Protein AF-A0A917HBV8-F1 (afdb_monomer)

Sequence (127 aa):
MPNDKGYRVASVRWDPVMRQSWATIVSCGHPEWPSLSLRTAGTDPAVHGLSTQVREEGSPLVRAGDVVELWRQEDLLRIEVSGVAEQSGSMGETIRVRLLRRPGSSQSAEEQFSGVVRGRADVEMQP

Secondary structure (DSSP, 8-state):
------EEEEEEEEETTTTEEEEEEEESS-TTSPPEEEEE----S---------------SB-TT-EEEEEEEETTEEEEEEEEESS-B-TT-EEEEEE-PPTT-------EEEEEEEETTEEEEP-

Mean predicted aligned error: 16.62 Å

Nearest PDB structures (foldseek):
  3tee-assembly1_A  TM=9.115E-01  e=4.116E-04  Salmonella enterica subsp. enterica serovar Typhimurium
  3vki-assembly1_A  TM=9.057E-01  e=5.123E-04  Salmonella enterica subsp. enterica serovar Typhimurium
  2i9y-assembly1_A  TM=3.869E-01  e=2.088E+00  Arabidopsis thaliana
  7yt9-assembly1_A  TM=3.011E-01  e=1.772E+00  Arabidopsis thaliana

Foldseek 3Di:
DDDQQDKDFPDWDADPVVRWIWTWIARPNCNVDDIDIDTDDDDPPPDDDDDPPPPPPPAFLAAQQDWAWEWEDDPPDIDIFIWGWRHTHHAQDKTKTFGDDDPDDPDPDRDIFIFGDHGRSYTYGDD

Solvent-accessible surface area (backbone atoms only — not comparable to full-atom values): 7754 Å² total; per-residue (Å²): 132,86,78,53,86,44,72,43,79,75,47,76,46,79,38,81,89,80,70,44,40,34,34,33,34,37,39,66,67,42,74,90,51,84,68,46,78,42,76,53,74,94,63,77,92,81,72,89,81,80,92,67,86,69,72,80,75,60,78,55,45,30,45,54,71,37,71,27,41,35,34,42,78,56,103,91,48,76,51,76,46,55,22,33,23,71,36,62,30,35,79,72,34,76,28,44,27,37,59,66,75,72,94,84,74,92,65,98,60,89,59,68,45,52,23,32,27,76,43,74,38,31,28,39,55,58,134

pLDDT: mean 73.58, std 15.6, range [40.31, 89.69]

InterPro domains:
  IPR017585 Flagella basal body P-ring formation protein FlgA, SAF domain [PF13144] (59-101)

Structure (mmCIF, N/CA/C/O backbone):
data_AF-A0A917HBV8-F1
#
_entry.id   AF-A0A917HBV8-F1
#
loop_
_atom_site.group_PDB
_atom_site.id
_atom_site.type_symbol
_atom_site.label_atom_id
_atom_site.label_alt_id
_atom_site.label_comp_id
_atom_site.label_asym_id
_atom_site.label_entity_id
_atom_site.label_seq_id
_atom_site.pdbx_PDB_ins_code
_atom_site.Cartn_x
_atom_site.Cartn_y
_atom_site.Cartn_z
_atom_site.occupancy
_atom_site.B_iso_or_equiv
_atom_site.auth_seq_id
_atom_site.auth_comp_id
_atom_site.auth_asym_id
_atom_site.auth_atom_id
_atom_site.pdbx_PDB_model_num
ATOM 1 N N . MET A 1 1 ? 28.702 -4.938 -37.492 1.00 48.44 1 MET A N 1
ATOM 2 C CA . MET A 1 1 ? 28.585 -4.086 -36.292 1.00 48.44 1 MET A CA 1
ATOM 3 C C . MET A 1 1 ? 27.146 -3.598 -36.228 1.00 48.44 1 MET A C 1
ATOM 5 O O . MET A 1 1 ? 26.792 -2.788 -37.081 1.00 48.44 1 MET A O 1
ATOM 9 N N . PRO A 1 2 ? 26.271 -4.150 -35.370 1.00 51.12 2 PRO A N 1
ATOM 10 C CA . PRO A 1 2 ? 24.909 -3.647 -35.288 1.00 51.12 2 PRO A CA 1
ATOM 11 C C . PRO A 1 2 ? 24.953 -2.255 -34.649 1.00 51.12 2 PRO A C 1
ATOM 13 O O . PRO A 1 2 ? 25.540 -2.052 -33.593 1.00 51.12 2 PRO A O 1
ATOM 16 N N . ASN A 1 3 ? 24.413 -1.280 -35.372 1.00 55.25 3 ASN A N 1
ATOM 17 C CA . ASN A 1 3 ? 24.205 0.085 -34.911 1.00 55.25 3 ASN A CA 1
ATOM 18 C C . ASN A 1 3 ? 23.121 0.053 -33.822 1.00 55.25 3 ASN A C 1
ATOM 20 O O . ASN A 1 3 ? 21.954 -0.139 -34.161 1.00 55.25 3 ASN A O 1
ATOM 24 N N . ASP A 1 4 ? 23.475 0.287 -32.557 1.00 60.84 4 ASP A N 1
ATOM 25 C CA . ASP A 1 4 ? 22.531 0.436 -31.432 1.00 60.84 4 ASP A CA 1
ATOM 26 C C . ASP A 1 4 ? 21.758 1.771 -31.503 1.00 60.84 4 ASP A C 1
ATOM 28 O O . ASP A 1 4 ? 21.701 2.562 -30.565 1.00 60.84 4 ASP A O 1
ATOM 32 N N . LYS A 1 5 ? 21.130 2.046 -32.650 1.00 69.50 5 LYS A N 1
ATOM 33 C CA . LYS A 1 5 ? 20.280 3.220 -32.911 1.00 69.50 5 LYS A CA 1
ATOM 34 C C . LYS A 1 5 ? 18.835 2.954 -32.485 1.00 69.50 5 LYS A C 1
ATOM 36 O O . LYS A 1 5 ? 17.900 3.169 -33.252 1.00 69.50 5 LYS A O 1
ATOM 41 N N . GLY A 1 6 ? 18.668 2.404 -31.290 1.00 80.00 6 GLY A N 1
ATOM 42 C CA . GLY A 1 6 ? 17.372 2.027 -30.741 1.00 80.00 6 GLY A CA 1
ATOM 43 C C . GLY A 1 6 ? 17.056 2.784 -29.463 1.00 80.00 6 GLY A C 1
ATOM 44 O O . GLY A 1 6 ? 17.945 3.316 -28.802 1.00 80.00 6 GLY A O 1
ATOM 45 N N . TYR A 1 7 ? 15.781 2.781 -29.097 1.00 83.25 7 TYR A N 1
ATOM 46 C CA . TYR A 1 7 ? 15.342 3.131 -27.755 1.00 83.25 7 TYR A CA 1
ATOM 47 C C . TYR A 1 7 ? 15.000 1.844 -27.012 1.00 83.25 7 TYR A C 1
ATOM 49 O O . TYR A 1 7 ? 14.419 0.927 -27.592 1.00 83.25 7 TYR A O 1
ATOM 57 N N . ARG A 1 8 ? 15.342 1.780 -25.727 1.00 81.06 8 ARG A N 1
ATOM 58 C CA . ARG A 1 8 ? 14.915 0.706 -24.825 1.00 81.06 8 ARG A CA 1
ATOM 59 C C . ARG A 1 8 ? 14.085 1.271 -23.689 1.00 81.06 8 ARG A C 1
ATOM 61 O O . ARG A 1 8 ? 14.295 2.406 -23.264 1.00 81.06 8 ARG A O 1
ATOM 68 N N . VAL A 1 9 ? 13.185 0.451 -23.161 1.00 81.44 9 VAL A N 1
ATOM 69 C CA . VAL A 1 9 ? 12.485 0.760 -21.915 1.00 81.44 9 VAL A CA 1
ATOM 70 C C . VAL A 1 9 ? 13.478 0.603 -20.766 1.00 81.44 9 VAL A C 1
ATOM 72 O O . VAL A 1 9 ? 14.051 -0.465 -20.575 1.00 81.44 9 VAL A O 1
ATOM 75 N N . ALA A 1 10 ? 13.711 1.686 -20.032 1.00 81.94 10 ALA A N 1
ATOM 76 C CA . ALA A 1 10 ? 14.547 1.697 -18.838 1.00 81.94 10 ALA A CA 1
ATOM 77 C C . ALA A 1 10 ? 13.747 1.335 -17.582 1.00 81.94 10 ALA A C 1
ATOM 79 O O . ALA A 1 10 ? 14.264 0.663 -16.696 1.00 81.94 10 ALA A O 1
ATOM 80 N N . SER A 1 11 ? 12.494 1.784 -17.497 1.00 74.94 11 SER A N 1
ATOM 81 C CA . SER A 1 11 ? 11.611 1.497 -16.367 1.00 74.94 11 SER A CA 1
ATOM 82 C C . SER A 1 11 ? 10.145 1.658 -16.754 1.00 74.94 11 SER A C 1
ATOM 84 O O . SER A 1 11 ? 9.814 2.376 -17.699 1.00 74.94 11 SER A O 1
ATOM 86 N N . VAL A 1 12 ? 9.264 1.008 -15.998 1.00 82.25 12 VAL A N 1
ATOM 87 C CA . VAL A 1 12 ? 7.815 1.216 -16.065 1.00 82.25 12 VAL A CA 1
ATOM 88 C C . VAL A 1 12 ? 7.330 1.567 -14.664 1.00 82.25 12 VAL A C 1
ATOM 90 O O . VAL A 1 12 ? 7.714 0.913 -13.696 1.00 82.25 12 VAL A O 1
ATOM 93 N N . ARG A 1 13 ? 6.510 2.613 -14.544 1.00 78.69 13 ARG A N 1
ATOM 94 C CA . ARG A 1 13 ? 5.928 3.073 -13.281 1.00 78.69 13 ARG A CA 1
ATOM 95 C C . ARG A 1 13 ? 4.419 3.225 -13.415 1.00 78.69 13 ARG A C 1
ATOM 97 O O . ARG A 1 13 ? 3.934 3.807 -14.380 1.00 78.69 13 ARG A O 1
ATOM 104 N N . TRP A 1 14 ? 3.688 2.756 -12.412 1.00 76.75 14 TRP A N 1
ATOM 105 C CA . TRP A 1 14 ? 2.254 2.998 -12.285 1.00 76.75 14 TRP A CA 1
ATOM 106 C C . TRP A 1 14 ? 1.975 4.328 -11.574 1.00 76.75 14 TRP A C 1
ATOM 108 O O . TRP A 1 14 ? 2.551 4.608 -10.520 1.00 76.75 14 TRP A O 1
ATOM 118 N N . ASP A 1 15 ? 1.069 5.129 -12.133 1.00 76.69 15 ASP A N 1
ATOM 119 C CA . ASP A 1 15 ? 0.501 6.317 -11.501 1.00 76.69 15 ASP A CA 1
ATOM 120 C C . ASP A 1 15 ? -0.912 6.002 -10.968 1.00 76.69 15 ASP A C 1
ATOM 122 O O . ASP A 1 15 ? -1.848 5.822 -11.759 1.00 76.69 15 ASP A O 1
ATOM 126 N N . PRO A 1 16 ? -1.106 5.957 -9.635 1.00 58.19 16 PRO A N 1
ATOM 127 C CA . PRO A 1 16 ? -2.394 5.626 -9.036 1.00 58.19 16 PRO A CA 1
ATOM 128 C C . PRO A 1 16 ? -3.408 6.779 -9.060 1.00 58.19 16 PRO A C 1
ATOM 130 O O . PRO A 1 16 ? -4.605 6.512 -8.966 1.00 58.19 16 PRO A O 1
ATOM 133 N N . VAL A 1 17 ? -2.964 8.036 -9.185 1.00 74.50 17 VAL A N 1
ATOM 134 C CA . VAL A 1 17 ? -3.848 9.212 -9.257 1.00 74.50 17 VAL A CA 1
ATOM 135 C C . VAL A 1 17 ? -4.519 9.242 -10.619 1.00 74.50 17 VAL A C 1
ATOM 137 O O . VAL A 1 17 ? -5.734 9.386 -10.733 1.00 74.50 17 VAL A O 1
ATOM 140 N N . MET A 1 18 ? -3.717 9.042 -11.659 1.00 75.56 18 MET A N 1
ATOM 141 C CA . MET A 1 18 ? -4.188 9.080 -13.032 1.00 75.56 18 MET A CA 1
ATOM 142 C C . MET A 1 18 ? -4.689 7.720 -13.543 1.00 75.56 18 MET A C 1
ATOM 144 O O . MET A 1 18 ? -5.305 7.669 -14.609 1.00 75.56 18 MET A O 1
ATOM 148 N N . ARG A 1 19 ? -4.432 6.634 -12.797 1.00 74.69 19 ARG A N 1
ATOM 149 C CA . ARG A 1 19 ? -4.706 5.235 -13.176 1.00 74.69 19 ARG A CA 1
ATOM 150 C C . ARG A 1 19 ? -4.076 4.870 -14.526 1.00 74.69 19 ARG A C 1
ATOM 152 O O . ARG A 1 19 ? -4.754 4.372 -15.424 1.00 74.69 19 ARG A O 1
ATOM 159 N N . GLN A 1 20 ? -2.788 5.176 -14.692 1.00 80.25 20 GLN A N 1
ATOM 160 C CA . GLN A 1 20 ? -2.055 4.956 -15.947 1.00 80.25 20 GLN A CA 1
ATOM 161 C C . GLN A 1 20 ? -0.650 4.430 -15.679 1.00 80.25 20 GLN A C 1
ATOM 163 O O . GLN A 1 20 ? -0.011 4.812 -14.702 1.00 80.25 20 GLN A O 1
ATOM 168 N N . SER A 1 21 ? -0.142 3.624 -16.603 1.00 80.38 21 SER A N 1
ATOM 169 C CA . SER A 1 21 ? 1.261 3.222 -16.626 1.00 80.38 21 SER A CA 1
ATOM 170 C C . SER A 1 21 ? 2.080 4.181 -17.491 1.00 80.38 21 SER A C 1
ATOM 172 O O . SER A 1 21 ? 1.634 4.626 -18.553 1.00 80.38 21 SER A O 1
ATOM 174 N N . TRP A 1 22 ? 3.291 4.477 -17.033 1.00 84.81 22 TRP A N 1
ATOM 175 C CA . TRP A 1 22 ? 4.281 5.309 -17.705 1.00 84.81 22 TRP A CA 1
ATOM 176 C C . TRP A 1 22 ? 5.547 4.494 -17.940 1.00 84.81 22 TRP A C 1
ATOM 178 O O . TRP A 1 22 ? 6.114 3.948 -16.995 1.00 84.81 22 TRP A O 1
ATOM 188 N N . ALA A 1 23 ? 6.006 4.422 -19.185 1.00 89.69 23 ALA A N 1
ATOM 189 C CA . ALA A 1 23 ? 7.290 3.833 -19.534 1.00 89.69 23 ALA A CA 1
ATOM 190 C C . ALA A 1 23 ? 8.326 4.937 -19.738 1.00 89.69 23 ALA A C 1
ATOM 192 O O . ALA A 1 23 ? 8.109 5.869 -20.513 1.00 89.69 23 ALA A O 1
ATOM 193 N N . THR A 1 24 ? 9.466 4.801 -19.070 1.00 86.56 24 THR A N 1
ATOM 194 C CA . THR A 1 24 ? 10.649 5.620 -19.325 1.00 86.56 24 THR A CA 1
ATOM 195 C C . THR A 1 24 ? 11.476 4.934 -20.399 1.00 86.56 24 THR A C 1
ATOM 197 O O . THR A 1 24 ? 11.919 3.802 -20.202 1.00 86.56 24 THR A O 1
ATOM 200 N N . ILE A 1 25 ? 11.710 5.609 -21.519 1.00 88.06 25 ILE A N 1
ATOM 201 C CA . ILE A 1 25 ? 12.568 5.131 -22.603 1.00 88.06 25 ILE A CA 1
ATOM 202 C C . ILE A 1 25 ? 13.884 5.909 -22.636 1.00 88.06 25 ILE A C 1
ATOM 204 O O . ILE A 1 25 ? 13.923 7.116 -22.384 1.00 88.06 25 ILE A O 1
ATOM 208 N N . VAL A 1 26 ? 14.965 5.204 -22.958 1.00 87.44 26 VAL A N 1
ATOM 209 C CA . VAL A 1 26 ? 16.317 5.757 -23.113 1.00 87.44 26 VAL A CA 1
ATOM 210 C C . VAL A 1 26 ? 16.904 5.315 -24.447 1.00 87.44 26 VAL A C 1
ATOM 212 O O . VAL A 1 26 ? 16.629 4.206 -24.908 1.00 87.44 26 VAL A O 1
ATOM 215 N N . SER A 1 27 ? 17.707 6.176 -25.070 1.00 85.88 27 SER A N 1
ATOM 216 C CA . SER A 1 27 ? 18.451 5.817 -26.280 1.00 85.88 27 SER A CA 1
ATOM 217 C C . SER A 1 27 ? 19.584 4.857 -25.917 1.00 85.88 27 SER A C 1
ATOM 219 O O . SER A 1 27 ? 20.365 5.130 -25.007 1.00 85.88 27 SER A O 1
ATOM 221 N N . CYS A 1 28 ? 19.679 3.725 -26.613 1.00 81.62 28 CYS A N 1
ATOM 222 C CA . CYS A 1 28 ? 20.767 2.762 -26.431 1.00 81.62 28 CYS A CA 1
ATOM 223 C C . CYS A 1 28 ? 22.106 3.332 -26.913 1.00 81.62 28 CYS A C 1
ATOM 225 O O . CYS A 1 28 ? 23.131 3.094 -26.284 1.00 81.62 28 CYS A O 1
ATOM 227 N N . GLY A 1 29 ? 22.086 4.090 -28.013 1.00 80.06 29 GLY A N 1
ATOM 228 C CA . GLY A 1 29 ? 23.287 4.649 -28.635 1.00 80.06 29 GLY A CA 1
ATOM 229 C C . GLY A 1 29 ? 23.774 5.952 -28.006 1.00 80.06 29 GLY A C 1
ATOM 230 O O . GLY A 1 29 ? 24.920 6.323 -28.226 1.00 80.06 29 GLY A O 1
ATOM 231 N N . HIS A 1 30 ? 22.920 6.626 -27.228 1.00 79.19 30 HIS A N 1
ATOM 232 C CA . HIS A 1 30 ? 23.236 7.886 -26.549 1.00 79.19 30 HIS A CA 1
ATOM 233 C C . HIS A 1 30 ? 22.578 7.945 -25.160 1.00 79.19 30 HIS A C 1
ATOM 235 O O . HIS A 1 30 ? 21.534 8.585 -25.001 1.00 79.19 30 HIS A O 1
ATOM 241 N N . PRO A 1 31 ? 23.140 7.261 -24.144 1.00 76.56 31 PRO A N 1
ATOM 242 C CA . PRO A 1 31 ? 22.616 7.280 -22.775 1.00 76.56 31 PRO A CA 1
ATOM 243 C C . PRO A 1 31 ? 22.636 8.671 -22.125 1.00 76.56 31 PRO A C 1
ATOM 245 O O . PRO A 1 31 ? 21.918 8.903 -21.157 1.00 76.56 31 PRO A O 1
ATOM 248 N N . GLU A 1 32 ? 23.461 9.583 -22.642 1.00 80.88 32 GLU A N 1
ATOM 249 C CA . GLU A 1 32 ? 23.560 10.977 -22.213 1.00 80.88 32 GLU A CA 1
ATOM 250 C C . GLU A 1 32 ? 22.386 11.851 -22.681 1.00 80.88 32 GLU A C 1
ATOM 252 O O . GLU A 1 32 ? 22.221 12.973 -22.201 1.00 80.88 32 GLU A O 1
ATOM 257 N N . TRP A 1 33 ? 21.562 11.362 -23.613 1.00 84.00 33 TRP A N 1
ATOM 258 C CA . TRP A 1 33 ? 20.362 12.069 -24.057 1.00 84.00 33 TRP A CA 1
ATOM 259 C C . TRP A 1 33 ? 19.245 11.987 -23.011 1.00 84.00 33 TRP A C 1
ATOM 261 O O . TRP A 1 33 ? 19.148 11.003 -22.273 1.00 84.00 33 TRP A O 1
ATOM 271 N N . PRO A 1 34 ? 18.364 13.001 -22.948 1.00 81.50 34 PRO A N 1
ATOM 272 C CA . PRO A 1 34 ? 17.272 13.012 -21.988 1.00 81.50 34 PRO A CA 1
ATOM 273 C C . PRO A 1 34 ? 16.352 11.803 -22.177 1.00 81.50 34 PRO A C 1
ATOM 275 O O . PRO A 1 34 ? 15.978 11.444 -23.297 1.00 81.50 34 PRO A O 1
ATOM 278 N N . SER A 1 35 ? 15.965 11.193 -21.059 1.00 85.69 35 SER A N 1
ATOM 279 C CA . SER A 1 35 ? 14.963 10.136 -21.048 1.00 85.69 35 SER A CA 1
ATOM 280 C C . SER A 1 35 ? 13.571 10.713 -21.306 1.00 85.69 35 SER A C 1
ATOM 282 O O . SER A 1 35 ? 13.242 11.826 -20.890 1.00 85.69 35 SER A O 1
ATOM 284 N N . LEU A 1 36 ? 12.737 9.945 -22.005 1.00 84.25 36 LEU A N 1
ATOM 285 C CA . LEU A 1 36 ? 11.357 10.321 -22.309 1.00 84.25 36 LEU A CA 1
ATOM 286 C C . LEU A 1 36 ? 10.408 9.412 -21.536 1.00 84.25 36 LEU A C 1
ATOM 288 O O . LEU A 1 36 ? 10.597 8.198 -21.510 1.00 84.25 36 LEU A O 1
ATOM 292 N N . SER A 1 37 ? 9.380 9.993 -20.921 1.00 85.94 37 SER A N 1
ATOM 293 C CA . SER A 1 37 ? 8.305 9.243 -20.266 1.00 85.94 37 SER A CA 1
ATOM 294 C C . SER A 1 37 ? 7.060 9.269 -21.143 1.00 85.94 37 SER A C 1
ATOM 296 O O . SER A 1 37 ? 6.515 10.336 -21.419 1.00 85.94 37 SER A O 1
ATOM 298 N N . LEU A 1 38 ? 6.613 8.098 -21.588 1.00 85.38 38 LEU A N 1
ATOM 299 C CA . LEU A 1 38 ? 5.433 7.937 -22.433 1.00 85.38 38 LEU A CA 1
ATOM 300 C C . LEU A 1 38 ? 4.376 7.122 -21.690 1.00 85.38 38 LEU A C 1
ATOM 302 O O . LEU A 1 38 ? 4.689 6.125 -21.038 1.00 85.38 38 LEU A O 1
ATOM 306 N N . ARG A 1 39 ? 3.110 7.525 -21.813 1.00 84.06 39 ARG A N 1
ATOM 307 C CA . ARG A 1 39 ? 1.983 6.734 -21.315 1.00 84.06 39 ARG A CA 1
ATOM 308 C C . ARG A 1 39 ? 1.910 5.429 -22.104 1.00 84.06 39 ARG A C 1
ATOM 310 O O . ARG A 1 39 ? 1.817 5.458 -23.330 1.00 84.06 39 ARG A O 1
ATOM 317 N N . THR A 1 40 ? 1.881 4.291 -21.422 1.00 78.44 40 THR A N 1
ATOM 318 C CA . THR A 1 40 ? 1.604 3.011 -22.078 1.00 78.44 40 THR A CA 1
ATOM 319 C C . THR A 1 40 ? 0.089 2.836 -22.137 1.00 78.44 40 THR A C 1
ATOM 321 O O . THR A 1 40 ? -0.568 2.693 -21.102 1.00 78.44 40 THR A O 1
ATOM 324 N N . ALA A 1 41 ? -0.490 2.898 -23.337 1.00 58.84 41 ALA A N 1
ATOM 325 C CA . ALA A 1 41 ? -1.872 2.474 -23.534 1.00 58.84 41 ALA A CA 1
ATOM 326 C C . ALA A 1 41 ? -1.967 0.998 -23.133 1.00 58.84 41 ALA A C 1
ATOM 328 O O . ALA A 1 41 ? -1.102 0.217 -23.530 1.00 58.84 41 ALA A O 1
ATOM 329 N N . GLY A 1 42 ? -2.959 0.654 -22.304 1.00 54.22 42 GLY A N 1
ATOM 330 C CA . GLY A 1 42 ? -3.190 -0.704 -21.817 1.00 54.22 42 GLY A CA 1
ATOM 331 C C . GLY A 1 42 ? -3.269 -1.668 -22.991 1.00 54.22 42 GLY A C 1
ATOM 332 O O . GLY A 1 42 ? -4.301 -1.785 -23.639 1.00 54.22 42 GLY A O 1
ATOM 333 N N . THR A 1 43 ? -2.139 -2.289 -23.288 1.00 42.69 43 THR A N 1
ATOM 334 C CA . THR A 1 43 ? -2.014 -3.362 -24.255 1.00 42.69 43 THR A CA 1
ATOM 335 C C . 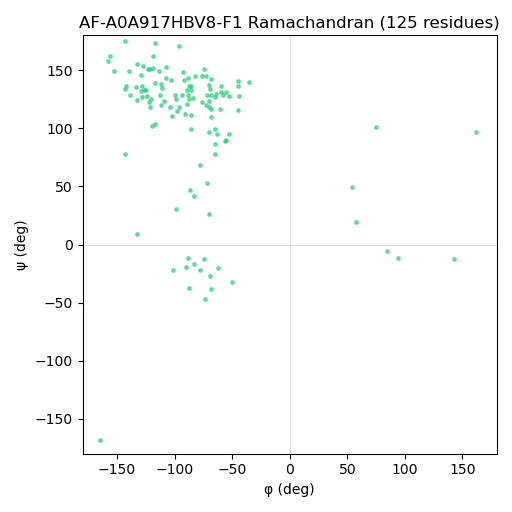THR A 1 43 ? -1.687 -4.556 -23.389 1.00 42.69 43 THR A C 1
ATOM 337 O O . THR A 1 43 ? -0.730 -4.493 -22.614 1.00 42.69 43 THR A O 1
ATOM 340 N N . ASP A 1 44 ? -2.555 -5.561 -23.445 1.00 41.81 44 ASP A N 1
ATOM 341 C CA . ASP A 1 44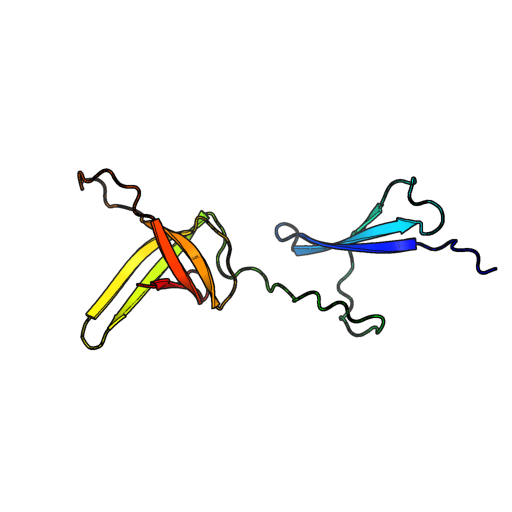 ? -2.412 -6.835 -22.752 1.00 41.81 44 ASP A CA 1
ATOM 342 C C . ASP A 1 44 ? -0.943 -7.289 -22.672 1.00 41.81 44 ASP A C 1
ATOM 344 O O . ASP A 1 44 ? -0.217 -7.174 -23.666 1.00 41.81 44 ASP A O 1
ATOM 348 N N . PRO A 1 45 ? -0.494 -7.852 -21.535 1.00 43.53 45 PRO A N 1
ATOM 349 C CA . PRO A 1 45 ? 0.899 -8.246 -21.297 1.00 43.53 45 PRO A CA 1
ATOM 350 C C . PRO A 1 45 ? 1.363 -9.466 -22.127 1.00 43.53 45 PRO A C 1
ATOM 352 O O . PRO A 1 45 ? 2.280 -10.183 -21.737 1.00 43.53 45 PRO A O 1
ATOM 355 N N . ALA A 1 46 ? 0.761 -9.720 -23.289 1.00 40.75 46 ALA A N 1
ATOM 356 C CA . ALA A 1 46 ? 0.974 -10.907 -24.111 1.00 40.75 46 ALA A CA 1
ATOM 357 C C . ALA A 1 46 ? 1.954 -10.706 -25.284 1.00 40.75 46 ALA A C 1
ATOM 359 O O . ALA A 1 46 ? 1.830 -11.381 -26.305 1.00 40.75 46 ALA A O 1
ATOM 360 N N . VAL A 1 47 ? 2.953 -9.821 -25.172 1.00 43.19 47 VAL A N 1
ATOM 361 C CA . VAL A 1 47 ? 4.047 -9.766 -26.161 1.00 43.19 47 VAL A CA 1
ATOM 362 C C . VAL A 1 47 ? 5.388 -10.035 -25.486 1.00 43.19 47 VAL A C 1
ATOM 364 O O . VAL A 1 47 ? 5.964 -9.199 -24.797 1.00 43.19 47 VAL A O 1
ATOM 367 N N . HIS A 1 48 ? 5.835 -11.271 -25.694 1.00 48.56 48 HIS A N 1
ATOM 368 C CA . HIS A 1 48 ? 7.070 -11.895 -25.242 1.00 48.56 48 HIS A CA 1
ATOM 369 C C . HIS A 1 48 ? 8.343 -11.050 -25.410 1.00 48.56 48 HIS A C 1
ATOM 371 O O . HIS A 1 48 ? 8.639 -10.565 -26.500 1.00 48.56 48 HIS A O 1
ATOM 377 N N . GLY A 1 49 ? 9.182 -11.047 -24.367 1.00 40.69 49 GLY A N 1
ATOM 378 C CA . GLY A 1 49 ? 10.610 -10.745 -24.491 1.00 40.69 49 GLY A CA 1
ATOM 379 C C . GLY A 1 49 ? 11.284 -10.359 -23.176 1.00 40.69 49 GLY A C 1
ATOM 380 O O . GLY A 1 49 ? 11.281 -9.196 -22.809 1.00 40.69 49 GLY A O 1
ATOM 381 N N . LEU A 1 50 ? 11.924 -11.340 -22.532 1.00 40.72 50 LEU A N 1
ATOM 382 C CA . LEU A 1 50 ? 12.732 -11.270 -21.304 1.00 40.72 50 LEU A CA 1
ATOM 383 C C . LEU A 1 50 ? 11.984 -11.108 -19.968 1.00 40.72 50 LEU A C 1
ATOM 385 O O . LEU A 1 50 ? 11.627 -10.030 -19.503 1.00 40.72 50 LEU A O 1
ATOM 389 N N . SER A 1 51 ? 11.893 -12.261 -19.306 1.00 43.12 51 SER A N 1
ATOM 390 C CA . SER A 1 51 ? 11.593 -12.471 -17.897 1.00 43.12 51 SER A CA 1
ATOM 391 C C . SER A 1 51 ? 12.574 -11.714 -16.993 1.00 43.12 51 SER A C 1
ATOM 393 O O . SER A 1 51 ? 13.572 -12.267 -16.537 1.00 43.12 51 SER A O 1
ATOM 395 N N . THR A 1 52 ? 12.250 -10.467 -16.672 1.00 42.91 52 THR A N 1
ATOM 396 C CA . THR A 1 52 ? 12.509 -9.961 -15.323 1.00 42.91 52 THR A CA 1
ATOM 397 C C . THR A 1 52 ? 11.194 -10.132 -14.594 1.00 42.91 52 THR A C 1
ATOM 399 O O . THR A 1 52 ? 10.188 -9.582 -15.036 1.00 42.91 52 THR A O 1
ATOM 402 N N . GLN A 1 53 ? 11.172 -10.937 -13.535 1.00 40.31 53 GLN A N 1
ATOM 403 C CA . GLN A 1 53 ? 10.022 -11.031 -12.643 1.00 40.31 53 GLN A CA 1
ATOM 404 C C . GLN A 1 53 ? 9.844 -9.676 -11.947 1.00 40.31 53 GLN A C 1
ATOM 406 O O . GLN A 1 53 ? 10.244 -9.484 -10.803 1.00 40.31 53 GLN A O 1
ATOM 411 N N . VAL A 1 54 ? 9.267 -8.709 -12.657 1.00 42.16 54 VAL A N 1
ATOM 412 C CA . VAL A 1 54 ? 8.546 -7.619 -12.027 1.00 42.16 54 VAL A CA 1
ATOM 413 C C . VAL A 1 54 ? 7.374 -8.333 -11.382 1.00 42.16 54 VAL A C 1
ATOM 415 O O . VAL A 1 54 ? 6.441 -8.740 -12.072 1.00 42.16 54 VAL A O 1
ATOM 418 N N . ARG A 1 55 ? 7.480 -8.599 -10.073 1.00 41.53 55 ARG A N 1
ATOM 419 C CA . ARG A 1 55 ? 6.293 -8.842 -9.259 1.00 41.53 55 ARG A CA 1
ATOM 420 C C . ARG A 1 55 ? 5.324 -7.749 -9.682 1.00 41.53 55 ARG A C 1
ATOM 422 O O . ARG A 1 55 ? 5.648 -6.572 -9.535 1.00 41.53 55 ARG A O 1
ATOM 429 N N . GLU A 1 56 ? 4.201 -8.130 -10.282 1.00 45.25 56 GLU A N 1
ATOM 430 C CA . GLU A 1 56 ? 3.024 -7.282 -10.257 1.00 45.25 56 GLU A CA 1
ATOM 431 C C . GLU A 1 56 ? 2.778 -7.032 -8.772 1.00 45.25 56 GLU A C 1
ATOM 433 O O . GLU A 1 56 ? 2.157 -7.839 -8.081 1.00 45.25 56 GLU A O 1
ATOM 438 N N . GLU A 1 57 ? 3.372 -5.966 -8.237 1.00 49.06 57 GLU A N 1
ATOM 439 C CA . GLU A 1 57 ? 2.919 -5.374 -6.998 1.00 49.06 57 GLU A CA 1
ATOM 440 C C . GLU A 1 57 ? 1.529 -4.866 -7.342 1.00 49.06 57 GLU A C 1
ATOM 442 O O . GLU A 1 57 ? 1.333 -3.746 -7.823 1.00 49.06 57 GLU A O 1
ATOM 447 N N . GLY A 1 58 ? 0.557 -5.773 -7.207 1.00 56.47 58 GLY A N 1
ATOM 448 C CA . GLY A 1 58 ? -0.846 -5.432 -7.206 1.00 56.47 58 GLY A CA 1
ATOM 449 C C . GLY A 1 58 ? -1.005 -4.218 -6.307 1.00 56.47 58 GLY A C 1
ATOM 450 O O . GLY A 1 58 ? -0.314 -4.087 -5.298 1.00 56.47 58 GLY A O 1
ATOM 451 N N . SER A 1 59 ? -1.859 -3.284 -6.717 1.00 63.22 59 SER A N 1
ATOM 452 C CA . SER A 1 59 ? -2.065 -2.048 -5.968 1.00 63.22 59 SER A CA 1
ATOM 453 C C . SER A 1 59 ? -2.182 -2.355 -4.470 1.00 63.22 59 SER A C 1
ATOM 455 O O . SER A 1 59 ? -3.010 -3.210 -4.130 1.00 63.22 59 SER A O 1
ATOM 457 N N . PRO A 1 60 ? -1.398 -1.691 -3.599 1.00 71.12 60 PRO A N 1
ATOM 458 C CA . PRO A 1 60 ? -1.374 -2.027 -2.184 1.00 71.12 60 PRO A CA 1
ATOM 459 C C . PRO A 1 60 ? -2.797 -1.949 -1.635 1.00 71.12 60 PRO A C 1
ATOM 461 O O . PRO A 1 60 ? -3.530 -0.991 -1.914 1.00 71.12 60 PRO A O 1
ATOM 464 N N . LEU A 1 61 ? -3.202 -2.997 -0.917 1.00 81.06 61 LEU A N 1
ATOM 465 C CA . LEU A 1 61 ? -4.546 -3.105 -0.344 1.00 81.06 61 LEU A CA 1
ATOM 466 C C . LEU A 1 61 ? -4.750 -2.097 0.786 1.00 81.06 61 LEU A C 1
ATOM 468 O O . LEU A 1 61 ? -5.884 -1.679 1.024 1.00 81.06 61 LEU A O 1
ATOM 472 N N . VAL A 1 62 ? -3.653 -1.710 1.436 1.00 81.50 62 VAL A N 1
ATOM 473 C CA . VAL A 1 62 ? -3.584 -0.696 2.484 1.00 81.50 62 VAL A CA 1
ATOM 474 C C . VAL A 1 62 ? -2.522 0.331 2.110 1.00 81.50 62 VAL A C 1
ATOM 476 O O . VAL A 1 62 ? -1.407 -0.035 1.734 1.00 81.50 62 VAL A O 1
ATOM 479 N N . ARG A 1 63 ? -2.842 1.622 2.218 1.00 85.75 63 ARG A N 1
ATOM 480 C CA . ARG A 1 63 ? -1.901 2.727 1.998 1.00 85.75 63 ARG A CA 1
ATOM 481 C C . ARG A 1 63 ? -1.530 3.391 3.314 1.00 85.75 63 ARG A C 1
ATOM 483 O O . ARG A 1 63 ? -2.320 3.438 4.250 1.00 85.75 63 ARG A O 1
ATOM 490 N N . ALA A 1 64 ? -0.339 3.981 3.355 1.00 84.88 64 ALA A N 1
ATOM 491 C CA . ALA A 1 64 ? 0.033 4.861 4.454 1.00 84.88 64 ALA A CA 1
ATOM 492 C C . ALA A 1 64 ? -0.977 6.021 4.564 1.00 84.88 64 ALA A C 1
ATOM 494 O O . ALA A 1 64 ? -1.264 6.699 3.576 1.00 84.88 64 ALA A O 1
ATOM 495 N N . GLY A 1 65 ? -1.503 6.237 5.766 1.00 85.12 65 GLY A N 1
ATOM 496 C CA . GLY A 1 65 ? -2.560 7.196 6.071 1.00 85.12 65 GLY A CA 1
ATOM 497 C C . GLY A 1 65 ? -3.975 6.613 6.059 1.00 85.12 65 GLY A C 1
ATOM 498 O O . GLY A 1 65 ? -4.882 7.282 6.556 1.00 85.12 65 GLY A O 1
ATOM 499 N N . ASP A 1 66 ? -4.180 5.393 5.553 1.00 84.50 66 ASP A N 1
ATOM 500 C CA . ASP A 1 66 ? -5.497 4.753 5.585 1.00 84.50 66 ASP A CA 1
ATOM 501 C C . ASP A 1 66 ? -5.889 4.400 7.024 1.00 84.50 66 ASP A C 1
ATOM 503 O O . ASP A 1 66 ? -5.059 3.973 7.833 1.00 84.50 66 ASP A O 1
ATOM 507 N N . VAL A 1 67 ? -7.177 4.553 7.335 1.00 86.62 67 VAL A N 1
ATOM 5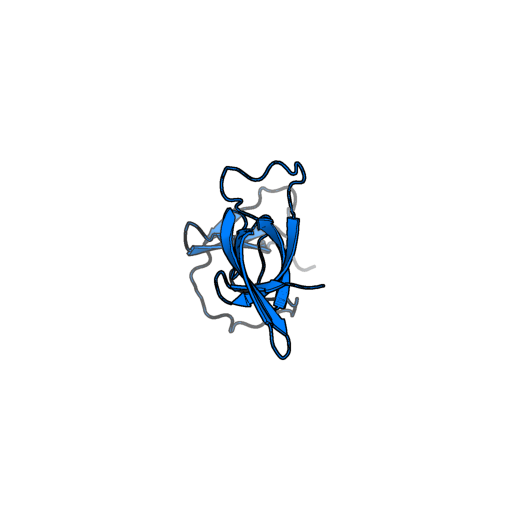08 C CA . VAL A 1 67 ? -7.757 4.003 8.563 1.00 86.62 67 VAL A CA 1
ATOM 509 C C . VAL A 1 67 ? -7.946 2.507 8.350 1.00 86.62 67 VAL A C 1
ATOM 511 O O . VAL A 1 67 ? -8.615 2.100 7.401 1.00 86.62 67 VAL A O 1
ATOM 514 N N . VAL A 1 68 ? -7.347 1.706 9.223 1.00 87.62 68 VAL A N 1
ATOM 515 C CA . VAL A 1 68 ? -7.381 0.245 9.163 1.00 87.62 68 VAL A CA 1
ATOM 516 C C . VAL A 1 68 ? -7.934 -0.332 10.454 1.00 87.62 68 VAL A C 1
ATOM 518 O O . VAL A 1 68 ? -7.792 0.254 11.532 1.00 87.62 68 VAL A O 1
ATOM 521 N N . GLU A 1 69 ? -8.557 -1.491 10.335 1.00 86.56 69 GLU A N 1
ATOM 522 C CA . GLU A 1 69 ? -9.033 -2.294 11.446 1.00 86.56 69 GLU A CA 1
ATOM 523 C C . GLU A 1 69 ? -8.003 -3.385 11.726 1.00 86.56 69 GLU A C 1
ATOM 525 O O . GLU A 1 69 ? -7.716 -4.231 10.878 1.00 86.56 69 GLU A O 1
ATOM 530 N N . LEU A 1 70 ? -7.392 -3.316 12.906 1.00 87.12 70 LEU A N 1
ATOM 531 C CA . LEU A 1 70 ? -6.548 -4.382 13.404 1.00 87.12 70 LEU A CA 1
ATOM 532 C C . LEU A 1 70 ? -7.398 -5.367 14.187 1.00 87.12 70 LEU A C 1
ATOM 534 O O . LEU A 1 70 ? -8.119 -4.953 15.096 1.00 87.12 70 LEU A O 1
ATOM 538 N N . TRP A 1 71 ? -7.240 -6.658 13.929 1.00 87.94 71 TRP A N 1
ATOM 539 C CA . TRP A 1 71 ? -7.878 -7.693 14.729 1.00 87.94 71 TRP A CA 1
ATOM 540 C C . TRP A 1 71 ? -6.915 -8.804 15.133 1.00 87.94 71 TRP A C 1
ATOM 542 O O . TRP A 1 71 ? -5.891 -9.054 14.501 1.00 87.94 71 TRP A O 1
ATOM 552 N N . ARG A 1 72 ? -7.255 -9.479 16.227 1.00 84.62 72 ARG A N 1
ATOM 553 C CA . ARG A 1 72 ? -6.629 -10.722 16.679 1.00 84.62 72 ARG A CA 1
ATOM 554 C C . ARG A 1 72 ? -7.713 -11.608 17.245 1.00 84.62 72 ARG A C 1
ATOM 556 O O . ARG A 1 72 ? -8.562 -11.133 18.001 1.00 84.62 72 ARG A O 1
ATOM 563 N N . GLN A 1 73 ? -7.663 -12.885 16.901 1.00 84.12 73 GLN A N 1
ATOM 564 C CA . GLN A 1 73 ? -8.566 -13.884 17.442 1.00 84.12 73 GLN A CA 1
ATOM 565 C C . GLN A 1 73 ? -7.761 -15.021 18.075 1.00 84.12 73 GLN A C 1
ATOM 567 O O . GLN A 1 73 ? -6.879 -15.595 17.446 1.00 84.12 73 GLN A O 1
ATOM 572 N N . GLU A 1 74 ? -8.087 -15.331 19.322 1.00 83.88 74 GLU A N 1
ATOM 573 C CA . GLU A 1 74 ? -7.652 -16.503 20.083 1.00 83.88 74 GLU A CA 1
ATOM 574 C C . GLU A 1 74 ? -8.879 -17.361 20.423 1.00 83.88 74 GLU A C 1
ATOM 576 O O . GLU A 1 74 ? -10.015 -16.942 20.186 1.00 83.88 74 GLU A O 1
ATOM 581 N N . ASP A 1 75 ? -8.668 -18.545 21.007 1.00 79.62 75 ASP A N 1
ATOM 582 C CA . ASP A 1 75 ? -9.715 -19.558 21.231 1.00 79.62 75 ASP A CA 1
ATOM 583 C C . ASP A 1 75 ? -10.988 -19.024 21.915 1.00 79.62 75 ASP A C 1
ATOM 585 O O . ASP A 1 75 ? -12.087 -19.502 21.638 1.00 79.62 75 ASP A O 1
ATOM 589 N N . LEU A 1 76 ? -10.866 -18.019 22.791 1.00 86.50 76 LEU A N 1
ATOM 590 C CA . LEU A 1 76 ? -11.989 -17.411 23.520 1.00 86.50 76 LEU A CA 1
ATOM 591 C C . LEU A 1 76 ? -11.985 -15.872 23.497 1.00 86.50 76 LEU A C 1
ATOM 593 O O . LEU A 1 76 ? -12.765 -15.251 24.220 1.00 86.50 76 LEU A O 1
ATOM 597 N N . LEU A 1 77 ? -11.113 -15.238 22.706 1.00 82.38 77 LEU A N 1
ATOM 598 C CA . LEU A 1 77 ? -10.900 -13.789 22.750 1.00 82.38 77 LEU A CA 1
ATOM 599 C C . LEU A 1 77 ? -10.763 -13.207 21.343 1.00 82.38 77 LEU A C 1
ATOM 601 O O . LEU A 1 77 ? -9.940 -13.663 20.558 1.00 82.38 77 LEU A O 1
ATOM 605 N N . ARG A 1 78 ? -11.533 -12.158 21.040 1.00 83.44 78 ARG A N 1
ATOM 606 C CA . ARG A 1 78 ? -11.390 -11.359 19.818 1.00 83.44 78 ARG A CA 1
ATOM 607 C C . ARG A 1 78 ? -11.148 -9.907 20.198 1.00 83.44 78 ARG A C 1
ATOM 609 O O . ARG A 1 78 ? -11.943 -9.319 20.927 1.00 83.44 78 ARG A O 1
ATOM 616 N N . ILE A 1 79 ? -10.033 -9.359 19.734 1.00 81.38 79 ILE A N 1
ATOM 617 C CA . ILE A 1 79 ? -9.640 -7.968 19.956 1.00 81.38 79 ILE A CA 1
ATOM 618 C C . ILE A 1 79 ? -9.701 -7.266 18.608 1.00 81.38 79 ILE A C 1
ATOM 620 O O . ILE A 1 79 ? -9.106 -7.758 17.655 1.00 81.38 79 ILE A O 1
ATOM 624 N N . GLU A 1 80 ? -10.385 -6.126 18.547 1.00 85.88 80 GLU A N 1
ATOM 625 C CA . GLU A 1 80 ? -10.493 -5.270 17.363 1.00 85.88 80 GLU A CA 1
ATOM 626 C C . GLU A 1 80 ? -10.138 -3.834 17.746 1.00 85.88 80 GLU A C 1
ATOM 628 O O . GLU A 1 80 ? -10.609 -3.317 18.764 1.00 85.88 80 GLU A O 1
ATOM 633 N N . VAL A 1 81 ? -9.284 -3.190 16.955 1.00 84.31 81 VAL A N 1
ATOM 634 C CA . VAL A 1 81 ? -8.804 -1.833 17.218 1.00 84.31 81 VAL A CA 1
ATOM 635 C C . VAL A 1 81 ? -8.658 -1.072 15.909 1.00 84.31 81 VAL A C 1
ATOM 637 O O . VAL A 1 81 ? -8.052 -1.559 14.962 1.00 84.31 81 VAL A O 1
ATOM 640 N N . SER A 1 82 ? -9.153 0.163 15.859 1.00 86.12 82 SER A N 1
ATOM 641 C CA . SER A 1 82 ? -8.925 1.043 14.711 1.00 86.12 82 SER A CA 1
ATOM 642 C C . SER A 1 82 ? -7.603 1.803 14.841 1.00 86.12 82 SER A C 1
ATOM 644 O O . SER A 1 82 ? -7.282 2.373 15.890 1.00 86.12 82 SER A O 1
ATOM 646 N N . GLY A 1 83 ? -6.851 1.867 13.748 1.00 85.88 83 GLY A N 1
ATOM 647 C CA . GLY A 1 83 ? -5.589 2.591 13.665 1.00 85.88 83 GLY A CA 1
ATOM 648 C C . GLY A 1 83 ? -5.392 3.265 12.314 1.00 85.88 83 GLY A C 1
ATOM 649 O O . GLY A 1 83 ? -6.203 3.122 11.404 1.00 85.88 83 GLY A O 1
ATOM 650 N N . VAL A 1 84 ? -4.308 4.023 12.191 1.00 86.38 84 VAL A N 1
ATOM 651 C CA . VAL A 1 84 ? -3.863 4.625 10.931 1.00 86.38 84 VAL A CA 1
ATOM 652 C C . VAL A 1 84 ? -2.608 3.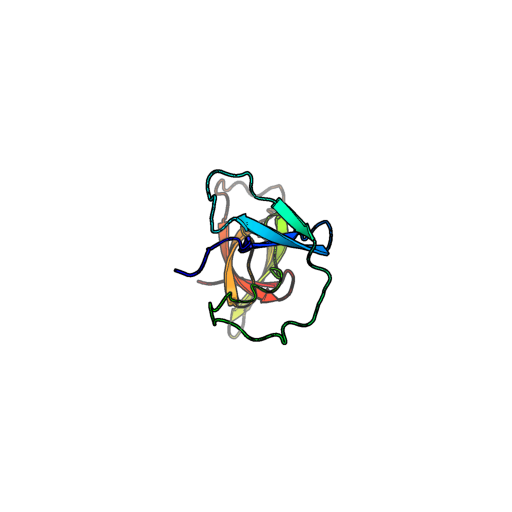906 10.473 1.00 86.38 84 VAL A C 1
ATOM 654 O O . VAL A 1 84 ? -1.627 3.844 11.217 1.00 86.38 84 VAL A O 1
ATOM 657 N N . ALA A 1 85 ? -2.627 3.367 9.259 1.00 87.12 85 ALA A N 1
ATOM 658 C CA . ALA A 1 85 ? -1.467 2.712 8.677 1.00 87.12 85 ALA A CA 1
ATOM 659 C C . ALA A 1 85 ? -0.328 3.723 8.473 1.00 87.12 85 ALA A C 1
ATOM 661 O O . ALA A 1 85 ? -0.519 4.787 7.890 1.00 87.12 85 ALA A O 1
ATOM 662 N N . GLU A 1 86 ? 0.875 3.403 8.939 1.00 87.62 86 GLU A N 1
ATOM 663 C CA . GLU A 1 86 ? 2.074 4.219 8.701 1.00 87.62 86 GLU A CA 1
ATOM 664 C C . GLU A 1 86 ? 2.806 3.785 7.425 1.00 87.62 86 GLU A C 1
ATOM 666 O O . GLU A 1 86 ? 3.596 4.540 6.859 1.00 87.62 86 GLU A O 1
ATOM 671 N N . GLN A 1 87 ? 2.529 2.568 6.956 1.00 82.44 87 GLN A N 1
ATOM 672 C CA . GLN A 1 87 ? 3.149 1.956 5.787 1.00 82.44 87 GLN A CA 1
ATOM 673 C C . GLN A 1 87 ? 2.082 1.464 4.811 1.00 82.44 87 GLN A C 1
ATOM 675 O O . GLN A 1 87 ? 0.954 1.165 5.195 1.00 82.44 87 GLN A O 1
ATOM 680 N N . SER A 1 88 ? 2.451 1.389 3.533 1.00 83.06 88 SER A N 1
ATOM 681 C CA . SER A 1 88 ? 1.611 0.738 2.525 1.00 83.06 88 SER A CA 1
ATOM 682 C C . SER A 1 88 ? 1.958 -0.745 2.467 1.00 83.06 88 SER A C 1
ATOM 684 O O . SER A 1 88 ? 3.132 -1.085 2.596 1.00 83.06 88 SER A O 1
ATOM 686 N N . GLY A 1 89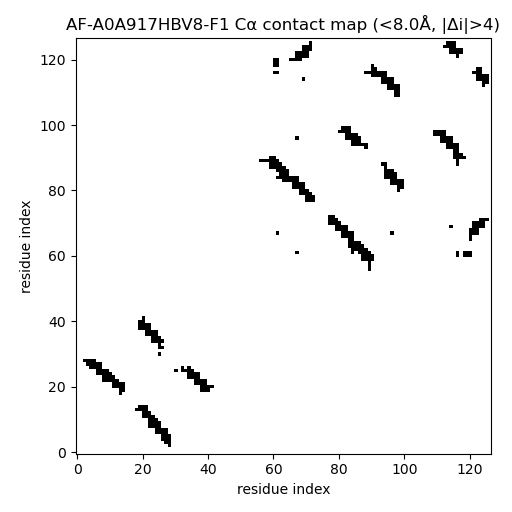 ? 0.957 -1.595 2.255 1.00 82.75 89 GLY A N 1
ATOM 687 C CA . GLY A 1 89 ? 1.148 -3.037 2.162 1.00 82.75 89 GLY A CA 1
ATOM 688 C C . GLY A 1 89 ? 0.098 -3.731 1.30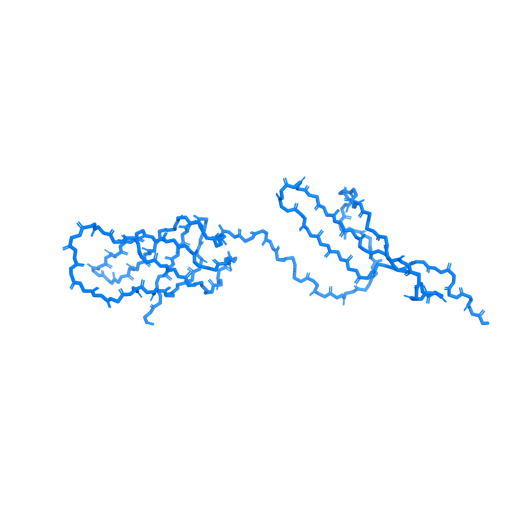5 1.00 82.75 89 GLY A C 1
ATOM 689 O O . GLY A 1 89 ? -1.060 -3.309 1.199 1.00 82.75 89 GLY A O 1
ATOM 690 N N . SER A 1 90 ? 0.535 -4.812 0.680 1.00 83.69 90 SER A N 1
ATOM 691 C CA . SER A 1 90 ? -0.260 -5.768 -0.083 1.00 83.69 90 SER A CA 1
ATOM 692 C C . SER A 1 90 ? -0.629 -6.975 0.781 1.00 83.69 90 SER A C 1
ATOM 694 O O . SER A 1 90 ? -0.143 -7.132 1.897 1.00 83.69 90 SER A O 1
ATOM 696 N N . MET A 1 91 ? -1.513 -7.842 0.281 1.00 79.56 91 MET A N 1
ATOM 697 C CA . MET A 1 91 ? -1.950 -9.039 1.011 1.00 79.56 91 MET A CA 1
ATOM 698 C C . MET A 1 91 ? -0.757 -9.881 1.489 1.00 79.56 91 MET A C 1
ATOM 700 O O . MET A 1 91 ? 0.097 -10.260 0.691 1.00 79.56 91 MET A O 1
ATOM 704 N N . GLY A 1 92 ? -0.729 -10.205 2.781 1.00 82.00 92 GLY A N 1
ATOM 705 C CA . GLY A 1 92 ? 0.326 -10.999 3.410 1.00 82.00 92 GLY A CA 1
ATOM 706 C C . GLY A 1 92 ? 1.563 -10.208 3.845 1.00 82.00 92 GLY A C 1
ATOM 707 O O . GLY A 1 92 ? 2.426 -10.783 4.504 1.00 82.00 92 GLY A O 1
ATOM 708 N N . GLU A 1 93 ? 1.658 -8.916 3.527 1.00 80.06 93 GLU A N 1
ATOM 709 C CA . GLU A 1 93 ? 2.763 -8.069 3.980 1.00 80.06 93 GLU A CA 1
ATOM 710 C C . GLU A 1 93 ? 2.522 -7.553 5.399 1.00 80.06 93 GLU A C 1
ATOM 712 O O . GLU A 1 93 ? 1.390 -7.255 5.791 1.00 80.06 93 GLU A O 1
ATOM 717 N N . THR A 1 94 ? 3.603 -7.435 6.170 1.00 86.06 94 THR A N 1
ATOM 718 C CA . THR A 1 94 ? 3.569 -6.834 7.504 1.00 86.06 94 THR A CA 1
ATOM 719 C C . THR A 1 94 ? 3.671 -5.319 7.386 1.00 86.06 94 THR A C 1
ATOM 721 O O . THR A 1 94 ? 4.627 -4.806 6.803 1.00 86.06 94 THR A O 1
ATOM 724 N N . ILE A 1 95 ? 2.719 -4.603 7.979 1.00 86.00 95 ILE A N 1
ATOM 725 C CA . ILE A 1 95 ? 2.698 -3.141 8.025 1.00 86.00 95 ILE A CA 1
ATOM 726 C C . ILE A 1 95 ? 2.675 -2.627 9.460 1.00 86.00 95 ILE A C 1
ATOM 728 O O . ILE A 1 95 ? 2.139 -3.269 10.367 1.00 86.00 95 ILE A O 1
ATOM 732 N N . ARG A 1 96 ? 3.235 -1.432 9.649 1.00 89.62 96 ARG A N 1
ATOM 733 C CA . ARG A 1 96 ? 3.146 -0.679 10.899 1.00 89.62 96 ARG A CA 1
ATOM 734 C C . ARG A 1 96 ? 1.889 0.186 10.928 1.00 89.62 96 ARG A C 1
ATOM 736 O O . ARG A 1 96 ? 1.568 0.861 9.948 1.00 89.62 96 ARG A O 1
ATOM 743 N N . VAL A 1 97 ? 1.202 0.186 12.061 1.00 88.12 97 VAL A N 1
ATOM 744 C CA . VAL A 1 97 ? -0.051 0.905 12.282 1.00 88.12 97 VAL A CA 1
ATOM 745 C C . VAL A 1 97 ? 0.014 1.649 13.609 1.00 88.12 97 VAL A C 1
ATOM 747 O O . VAL A 1 97 ? 0.432 1.099 14.625 1.00 88.12 97 VAL A O 1
ATOM 750 N N . ARG A 1 98 ? -0.432 2.901 13.614 1.00 86.06 98 ARG A N 1
ATOM 751 C CA . ARG A 1 98 ? -0.531 3.735 14.811 1.00 86.06 98 ARG A CA 1
ATOM 752 C C . ARG A 1 98 ? -1.956 3.730 15.337 1.00 86.06 98 ARG A C 1
ATOM 754 O O . ARG A 1 98 ? -2.881 4.077 14.603 1.00 86.06 98 ARG A O 1
ATOM 761 N N . LEU A 1 99 ? -2.147 3.373 16.603 1.00 83.19 99 LEU A N 1
ATOM 762 C CA . LEU A 1 99 ? -3.488 3.301 17.181 1.00 83.19 99 LEU A CA 1
ATOM 763 C C . LEU A 1 99 ? -4.124 4.686 17.361 1.00 83.19 99 LEU A C 1
ATOM 765 O O . LEU A 1 99 ? -3.491 5.634 17.834 1.00 83.19 99 LEU A O 1
ATOM 769 N N . LEU A 1 100 ? -5.413 4.788 17.024 1.00 70.75 100 LEU A N 1
ATOM 770 C CA . LEU A 1 100 ? -6.217 5.980 17.282 1.00 70.75 100 LEU A CA 1
ATOM 771 C C . LEU A 1 100 ? -6.779 5.902 18.705 1.00 70.75 100 LEU A C 1
A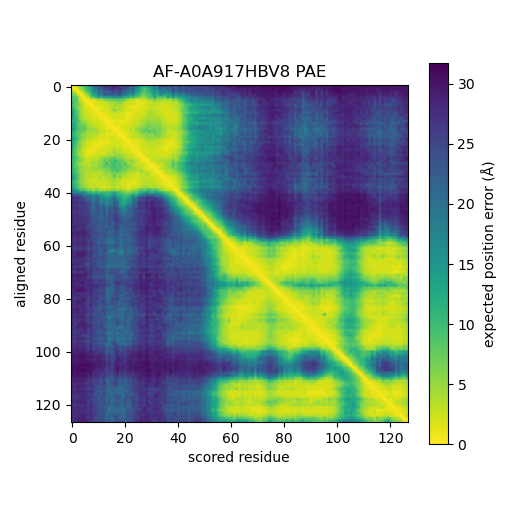TOM 773 O O . LEU A 1 100 ? -7.762 5.214 18.971 1.00 70.75 100 LEU A O 1
ATOM 777 N N . ARG A 1 101 ? -6.142 6.597 19.652 1.00 66.50 101 ARG A N 1
ATOM 778 C CA . ARG A 1 101 ? -6.595 6.597 21.050 1.00 66.50 101 ARG A CA 1
ATOM 779 C C . ARG A 1 101 ? -7.828 7.464 21.265 1.00 66.50 101 ARG A C 1
ATOM 781 O O . ARG A 1 101 ? -7.962 8.547 20.699 1.00 66.50 101 ARG A O 1
ATOM 788 N N . ARG A 1 102 ? -8.696 7.013 22.175 1.00 57.22 102 ARG A N 1
ATOM 789 C CA . ARG A 1 102 ? -9.780 7.830 22.728 1.00 57.22 102 ARG A CA 1
ATOM 790 C C . ARG A 1 102 ? -9.156 8.931 23.605 1.00 57.22 102 ARG A C 1
ATOM 792 O O . ARG A 1 102 ? -8.334 8.605 24.463 1.00 57.22 102 ARG A O 1
ATOM 799 N N . PRO A 1 103 ? -9.503 10.216 23.419 1.00 45.16 103 PRO A N 1
ATOM 800 C CA . PRO A 1 103 ? -8.938 11.296 24.225 1.00 45.16 103 PRO A CA 1
ATOM 801 C C . PRO A 1 103 ? -9.280 11.075 25.709 1.00 45.16 103 PRO A C 1
ATOM 803 O O . PRO A 1 103 ? -10.455 11.038 26.067 1.00 45.16 103 PRO A O 1
ATOM 806 N N . GLY A 1 104 ? -8.260 10.874 26.558 1.00 54.44 104 GLY A N 1
ATOM 807 C CA . GLY A 1 104 ? -8.423 10.696 28.012 1.00 54.44 104 GLY A CA 1
ATOM 808 C C . GLY A 1 104 ? -7.500 9.679 28.704 1.00 54.44 104 GLY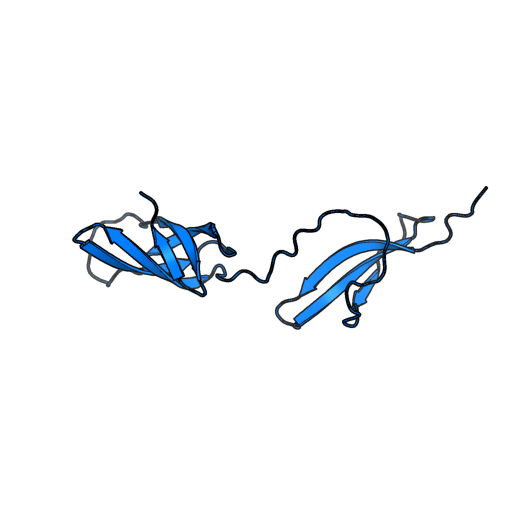 A C 1
ATOM 809 O O . GLY A 1 104 ? -7.429 9.688 29.929 1.00 54.44 104 GLY A O 1
ATOM 810 N N . SER A 1 105 ? -6.770 8.821 27.979 1.00 55.97 105 SER A N 1
ATOM 811 C CA . SER A 1 105 ? -5.831 7.857 28.585 1.00 55.97 105 SER A CA 1
ATOM 812 C C . SER A 1 105 ? -4.416 8.444 28.705 1.00 55.97 105 SER A C 1
ATOM 814 O O . SER A 1 105 ? -3.740 8.669 27.702 1.00 55.97 105 SER A O 1
ATOM 816 N N . SER A 1 106 ? -3.961 8.682 29.933 1.00 48.88 106 SER A N 1
ATOM 817 C CA . SER A 1 106 ? -2.715 9.369 30.306 1.00 48.88 106 SER A CA 1
ATOM 818 C C . SER A 1 106 ? -1.448 8.494 30.293 1.00 48.88 106 SER A C 1
ATOM 820 O O . SER A 1 106 ? -0.612 8.605 31.187 1.00 48.88 106 SER A O 1
ATOM 822 N N . GLN A 1 107 ? -1.268 7.630 29.291 1.00 51.06 107 GLN A N 1
ATOM 823 C CA . GLN A 1 107 ? -0.029 6.849 29.147 1.00 51.06 107 GLN A CA 1
ATOM 824 C C . GLN A 1 107 ? 0.699 7.208 27.853 1.00 51.06 107 GLN A C 1
ATOM 826 O O . GLN A 1 107 ? 0.309 6.833 26.758 1.00 51.06 107 GLN A O 1
ATOM 831 N N . SER A 1 108 ? 1.762 7.989 27.975 1.00 46.25 108 SER A N 1
ATOM 832 C CA . SER A 1 108 ? 2.508 8.612 26.882 1.00 46.25 108 SER A CA 1
ATOM 833 C C . SER A 1 108 ? 3.458 7.644 26.165 1.00 46.25 108 SER A C 1
ATOM 835 O O . SER A 1 108 ? 4.671 7.790 26.244 1.00 46.25 108 SER A O 1
ATOM 837 N N . ALA A 1 109 ? 2.917 6.669 25.442 1.00 49.31 109 ALA A N 1
ATOM 838 C CA . ALA A 1 109 ? 3.639 5.968 24.385 1.00 49.31 109 ALA A CA 1
ATOM 839 C C . ALA A 1 109 ? 2.779 6.002 23.120 1.00 49.31 109 ALA A C 1
ATOM 841 O O . ALA A 1 109 ? 1.585 5.710 23.178 1.00 49.31 109 ALA A O 1
ATOM 842 N N . GLU A 1 110 ? 3.331 6.453 21.998 1.00 56.06 110 GLU A N 1
ATOM 843 C CA . GLU A 1 110 ? 2.725 6.232 20.686 1.00 56.06 110 GLU A CA 1
ATOM 844 C C . GLU A 1 110 ? 2.714 4.720 20.448 1.00 56.06 110 GLU A C 1
ATOM 846 O O . GLU A 1 110 ? 3.726 4.132 20.080 1.00 56.06 110 GLU A O 1
ATOM 851 N N . GLU A 1 111 ? 1.598 4.066 20.760 1.00 69.12 111 GLU A N 1
ATOM 852 C CA . GLU A 1 111 ? 1.455 2.625 20.583 1.00 69.12 111 GLU A CA 1
ATOM 853 C C . GLU A 1 111 ? 1.389 2.307 19.084 1.00 69.12 111 GLU A C 1
ATOM 855 O O . GLU A 1 111 ? 0.356 2.457 18.421 1.00 69.12 111 GLU A O 1
ATOM 860 N N . GLN A 1 112 ? 2.548 1.937 18.544 1.00 77.38 112 GLN A N 1
ATOM 861 C CA . GLN A 1 112 ? 2.712 1.392 17.205 1.00 77.38 112 GLN A CA 1
ATOM 862 C C . GLN A 1 112 ? 2.547 -0.124 17.275 1.00 77.38 112 GLN A C 1
ATOM 864 O O . GLN A 1 112 ? 3.216 -0.795 18.058 1.00 77.38 112 GLN A O 1
ATOM 869 N N . PHE A 1 113 ? 1.685 -0.659 16.423 1.00 80.88 113 PHE A N 1
ATOM 870 C CA . PHE A 1 113 ? 1.458 -2.087 16.264 1.00 80.88 113 PHE A CA 1
ATOM 871 C C . PHE A 1 113 ? 1.924 -2.540 14.885 1.00 80.88 113 PHE A C 1
ATOM 873 O O . PHE A 1 113 ? 1.893 -1.775 13.921 1.00 80.88 113 PHE A O 1
ATOM 880 N N . SER A 1 114 ? 2.375 -3.788 14.797 1.00 86.19 114 SER A N 1
ATOM 881 C CA . SER A 1 114 ? 2.698 -4.434 13.524 1.00 86.19 114 SER A CA 1
ATOM 882 C C . SER A 1 114 ? 1.694 -5.548 13.259 1.00 86.19 114 SER A C 1
ATOM 884 O O . SER A 1 114 ? 1.325 -6.291 14.169 1.00 86.19 114 SER A O 1
ATOM 886 N N . GLY A 1 115 ? 1.241 -5.658 12.017 1.00 85.62 115 GLY A N 1
ATOM 887 C CA . GLY A 1 115 ? 0.271 -6.676 11.635 1.00 85.62 115 GLY A CA 1
ATOM 888 C C . GLY A 1 115 ? 0.325 -7.012 10.154 1.00 85.62 115 GLY A C 1
ATOM 889 O O . GLY A 1 115 ? 0.900 -6.269 9.362 1.00 85.62 115 GLY A O 1
ATOM 890 N N . VAL A 1 116 ? -0.246 -8.155 9.790 1.00 87.50 116 VAL A N 1
ATOM 891 C CA . VAL A 1 116 ? -0.257 -8.684 8.424 1.00 87.50 116 VAL A CA 1
ATOM 892 C C . VAL A 1 116 ? -1.531 -8.257 7.716 1.00 87.50 116 VAL A C 1
ATOM 894 O O . VAL A 1 116 ? -2.628 -8.487 8.217 1.00 87.50 116 VAL A O 1
ATOM 897 N N . VAL A 1 117 ? -1.410 -7.686 6.521 1.00 84.81 117 VAL A N 1
ATOM 898 C CA . VAL A 1 117 ? -2.572 -7.287 5.720 1.00 84.81 117 VAL A CA 1
ATOM 899 C C . VAL A 1 117 ? -3.328 -8.529 5.243 1.00 84.81 117 VAL A C 1
ATOM 901 O O . VAL A 1 117 ? -2.807 -9.334 4.466 1.00 84.81 117 VAL A O 1
ATOM 904 N N . ARG A 1 118 ? -4.578 -8.683 5.681 1.00 84.94 118 ARG A N 1
ATOM 905 C CA . ARG A 1 118 ? -5.476 -9.771 5.260 1.00 84.94 118 ARG A CA 1
ATOM 906 C C . ARG A 1 118 ? -6.488 -9.328 4.214 1.00 84.94 118 ARG A C 1
ATOM 908 O O . ARG A 1 118 ? -6.941 -10.151 3.423 1.00 84.94 118 ARG A O 1
ATOM 915 N N . GLY A 1 119 ? -6.768 -8.031 4.135 1.00 77.56 119 GLY A N 1
ATOM 916 C CA . GLY A 1 119 ? -7.726 -7.482 3.187 1.00 77.56 119 GLY A CA 1
ATOM 917 C C . GLY A 1 119 ? -7.615 -5.971 3.036 1.00 77.56 119 GLY A C 1
ATOM 918 O O . GLY A 1 119 ? -6.652 -5.338 3.466 1.00 77.56 119 GLY A O 1
ATOM 919 N N . ARG A 1 120 ? -8.614 -5.374 2.384 1.00 82.44 120 ARG A N 1
ATOM 920 C CA . ARG A 1 120 ? -8.695 -3.913 2.249 1.00 82.44 120 ARG A CA 1
ATOM 921 C C . ARG A 1 120 ? -9.013 -3.326 3.619 1.00 82.44 120 ARG A C 1
ATOM 923 O O . ARG A 1 120 ? -10.073 -3.628 4.151 1.00 82.44 120 ARG A O 1
ATOM 930 N N . ALA A 1 121 ? -8.109 -2.502 4.143 1.00 78.56 121 ALA A N 1
ATOM 931 C CA . ALA A 1 121 ? -8.198 -1.930 5.489 1.00 78.56 121 ALA A CA 1
ATOM 932 C C . ALA A 1 121 ? -8.286 -2.967 6.630 1.00 78.56 121 ALA A C 1
ATOM 934 O O . ALA A 1 121 ? -8.686 -2.611 7.731 1.00 78.56 121 ALA A O 1
ATOM 935 N N . ASP A 1 122 ? -7.887 -4.216 6.374 1.00 83.50 122 ASP A N 1
ATOM 936 C CA . ASP A 1 122 ? -8.032 -5.333 7.307 1.00 83.50 122 ASP A CA 1
ATOM 937 C C . ASP A 1 122 ? -6.661 -5.944 7.629 1.00 83.50 122 ASP A C 1
ATOM 939 O O . ASP A 1 122 ? -5.944 -6.400 6.725 1.00 83.50 122 ASP A O 1
ATOM 943 N N . VAL A 1 123 ? -6.274 -5.900 8.905 1.00 86.25 123 VAL A N 1
ATOM 944 C CA . VAL A 1 123 ? -4.919 -6.204 9.378 1.00 86.25 123 VAL A CA 1
ATOM 945 C C . VAL A 1 123 ? -4.973 -7.146 10.580 1.00 86.25 123 VAL A C 1
ATOM 947 O O . VAL A 1 123 ? -5.555 -6.833 11.610 1.00 86.25 123 VAL A O 1
ATOM 950 N N . GLU A 1 124 ? -4.296 -8.285 10.496 1.00 87.81 124 GLU A N 1
ATOM 951 C CA . GLU A 1 124 ? -4.175 -9.217 11.618 1.00 87.81 124 GLU A CA 1
ATOM 952 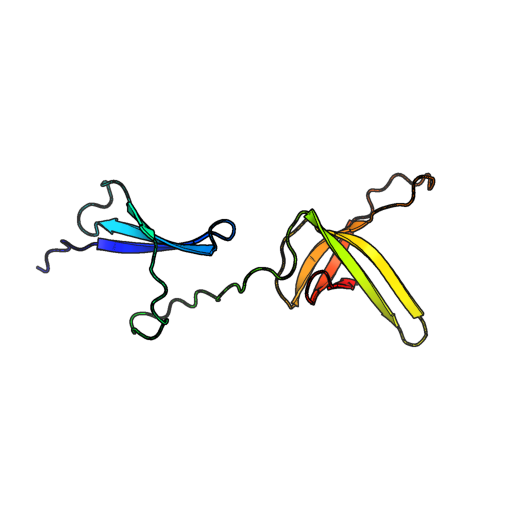C C . GLU A 1 124 ? -2.969 -8.848 12.492 1.00 87.81 124 GLU A C 1
ATOM 954 O O . GLU A 1 124 ? -1.846 -8.745 11.994 1.00 87.81 124 GLU A O 1
ATOM 959 N N . MET A 1 125 ? -3.173 -8.656 13.795 1.00 84.81 125 MET A N 1
ATOM 960 C CA . MET A 1 125 ? -2.090 -8.321 14.724 1.00 84.81 125 MET A CA 1
ATOM 961 C C . MET A 1 125 ? -1.144 -9.506 14.925 1.00 84.81 125 MET A C 1
ATOM 963 O O . MET A 1 125 ? -1.586 -10.625 15.192 1.00 84.81 125 MET A O 1
ATOM 967 N N . GLN A 1 126 ? 0.162 -9.241 14.872 1.00 77.25 126 GLN A N 1
ATOM 968 C CA . GLN A 1 126 ? 1.178 -10.209 15.281 1.00 77.25 126 GLN A CA 1
ATOM 969 C C . GLN A 1 126 ? 1.554 -10.013 16.763 1.00 77.25 126 GLN A C 1
ATOM 971 O O . GLN A 1 126 ? 1.445 -8.891 17.266 1.00 77.25 126 GLN A O 1
ATOM 976 N N . PRO A 1 127 ? 1.924 -11.093 17.479 1.00 62.25 127 PRO A N 1
ATOM 977 C CA . PRO A 1 127 ? 2.414 -11.021 18.856 1.00 62.25 127 PRO A CA 1
ATOM 978 C C . PRO A 1 127 ? 3.754 -10.287 18.987 1.00 62.25 127 PRO A C 1
ATOM 980 O O . PRO A 1 127 ? 4.534 -10.271 18.006 1.00 62.25 127 PRO A O 1
#

Radius of gyration: 21.9 Å; Cα contacts (8 Å, |Δi|>4): 235; chains: 1; bounding box: 41×33×67 Å

Organism: NCBI:txid1560005